Protein AF-A0A0B1TES9-F1 (afdb_monomer_lite)

Secondary structure (DSSP, 8-state):
------------------------TTHHHHHHHHHHHHHTTS-TTS---HHHHHHHHHHHHHHHHHHHHHHHHHHHHHHHHHHHHHHHHHHHHTS-HHHHT-HHHHHHHHHHHHTSHHHHHHHHHHHHT-

Sequence (130 aa):
MSVDCDETPITRSRTYSSDSPISTSSESASVTQRITQSLAHVNDDDVVHGQDARELRDATVQAISDVWSDSRSTATSLIRQVNQNGVARDKVEELPGDQKESFDAVVAHLRRFFEGPQQRYMARQALSTS

Radius of gyration: 28.94 Å; chains: 1; bounding box: 82×57×67 Å

Organism: Oesophagostomum dentatum (NCBI:txid61180)

Foldseek 3Di:
DDDDDPDDDPPDDDDPPPPDDPPPPPPVCVLVVLLCVLCVPPDPPDDDDPVSVVSSVVSNVVSVVVVVVVVVVVVVVVVVVVVLVVVLVVQLVPDDPVQNVDPVSSVVSSCCVCVPPVVVVVVVVVVVVD

pLDDT: mean 76.82, std 17.09, range [37.78, 95.88]

Structure (mmCIF, N/CA/C/O backbone):
data_AF-A0A0B1TES9-F1
#
_entry.id   AF-A0A0B1TES9-F1
#
loop_
_atom_site.group_PDB
_atom_site.id
_atom_site.type_symbol
_atom_site.label_atom_id
_atom_site.label_alt_id
_atom_site.label_comp_id
_atom_site.label_asym_id
_atom_site.label_entity_id
_atom_site.label_seq_id
_atom_site.pdbx_PDB_ins_code
_atom_site.Cartn_x
_atom_site.Cartn_y
_atom_site.Cartn_z
_atom_site.occupancy
_atom_site.B_iso_or_equiv
_atom_site.auth_seq_id
_atom_site.auth_comp_id
_atom_site.auth_asym_id
_atom_site.auth_atom_id
_atom_site.pdbx_PDB_model_num
ATOM 1 N N . MET A 1 1 ? 58.670 -39.830 -9.565 1.00 37.78 1 MET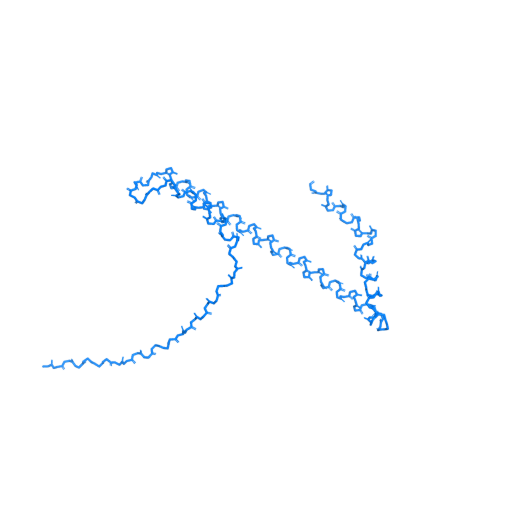 A N 1
ATOM 2 C CA . MET A 1 1 ? 58.274 -38.948 -8.449 1.00 37.78 1 MET A CA 1
ATOM 3 C C . MET A 1 1 ? 56.770 -38.800 -8.544 1.00 37.78 1 MET A C 1
ATOM 5 O O . MET A 1 1 ? 56.295 -38.019 -9.355 1.00 37.78 1 MET A O 1
ATOM 9 N N . SER A 1 2 ? 56.051 -39.675 -7.844 1.00 39.22 2 SER A N 1
ATOM 10 C CA . SER A 1 2 ? 54.589 -39.674 -7.790 1.00 39.22 2 SER A CA 1
ATOM 11 C C . SER A 1 2 ? 54.163 -38.616 -6.786 1.00 39.22 2 SER A C 1
ATOM 13 O O . SER A 1 2 ? 54.626 -38.643 -5.648 1.00 39.22 2 SER A O 1
ATOM 15 N N . VAL A 1 3 ? 53.350 -37.662 -7.224 1.00 49.69 3 VAL A N 1
ATOM 16 C CA . VAL A 1 3 ? 52.654 -36.747 -6.324 1.00 49.69 3 VAL A CA 1
ATOM 17 C C . VAL A 1 3 ? 51.273 -37.337 -6.077 1.00 49.69 3 VAL A C 1
ATOM 19 O O . VAL A 1 3 ? 50.464 -37.461 -6.992 1.00 49.69 3 VAL A O 1
ATOM 22 N N . ASP A 1 4 ? 51.092 -37.805 -4.849 1.00 39.06 4 ASP A N 1
ATOM 23 C CA . ASP A 1 4 ? 49.845 -38.303 -4.284 1.00 39.06 4 ASP A CA 1
ATOM 24 C C . ASP A 1 4 ? 48.804 -37.172 -4.301 1.00 39.06 4 ASP A C 1
ATOM 26 O O . ASP A 1 4 ? 49.001 -36.127 -3.678 1.00 39.06 4 ASP A O 1
ATOM 30 N N . CYS A 1 5 ? 47.713 -37.360 -5.045 1.00 45.03 5 CYS A N 1
ATOM 31 C CA . CYS A 1 5 ? 46.521 -36.528 -4.929 1.00 45.03 5 CYS A CA 1
ATOM 32 C C . CYS A 1 5 ? 45.628 -37.144 -3.849 1.00 45.03 5 CYS A C 1
ATOM 34 O O . CYS A 1 5 ? 44.822 -38.026 -4.139 1.00 45.03 5 CYS A O 1
ATOM 36 N N . ASP A 1 6 ? 45.789 -36.688 -2.609 1.00 40.69 6 ASP A N 1
ATOM 37 C CA . ASP A 1 6 ? 44.879 -37.006 -1.507 1.00 40.69 6 ASP A CA 1
ATOM 38 C C . ASP A 1 6 ? 43.586 -36.184 -1.691 1.00 40.69 6 ASP A C 1
ATOM 40 O O . ASP A 1 6 ? 43.488 -35.015 -1.312 1.00 40.69 6 ASP A O 1
ATOM 44 N N . GLU A 1 7 ? 42.606 -36.765 -2.388 1.00 45.38 7 GLU A N 1
ATOM 45 C CA . GLU A 1 7 ? 41.253 -36.222 -2.509 1.00 45.38 7 GLU A CA 1
ATOM 46 C C . GLU A 1 7 ? 40.449 -36.649 -1.275 1.00 45.38 7 GLU A C 1
ATOM 48 O O . GLU A 1 7 ? 39.921 -37.759 -1.196 1.00 45.38 7 GLU A O 1
ATOM 53 N N . THR A 1 8 ? 40.358 -35.770 -0.278 1.00 54.25 8 THR A N 1
ATOM 54 C CA . THR A 1 8 ? 39.416 -35.974 0.829 1.00 54.25 8 THR A CA 1
ATOM 55 C C . THR A 1 8 ? 37.991 -35.665 0.349 1.00 54.25 8 THR A C 1
ATOM 57 O O . THR A 1 8 ? 37.745 -34.587 -0.204 1.00 54.25 8 THR A O 1
ATOM 60 N N . PRO A 1 9 ? 37.008 -36.563 0.549 1.00 56.62 9 PRO A N 1
ATOM 61 C CA . PRO A 1 9 ? 35.636 -36.296 0.143 1.00 56.62 9 PRO A CA 1
ATOM 62 C C . PRO A 1 9 ? 35.015 -35.243 1.068 1.00 56.62 9 PRO A C 1
ATOM 64 O O . PRO A 1 9 ? 34.755 -35.485 2.249 1.00 56.62 9 PRO A O 1
ATOM 67 N N . ILE A 1 10 ? 34.747 -34.056 0.523 1.00 46.19 10 ILE A N 1
ATOM 68 C CA . ILE A 1 10 ? 33.988 -33.010 1.211 1.00 46.19 10 ILE A CA 1
ATOM 69 C C . ILE A 1 10 ? 32.532 -33.479 1.335 1.00 46.19 10 ILE A C 1
ATOM 71 O O . ILE A 1 10 ? 31.743 -33.396 0.392 1.00 46.19 10 ILE A O 1
ATOM 75 N N . THR A 1 11 ? 32.151 -33.933 2.528 1.00 47.94 11 THR A N 1
ATOM 76 C CA . THR A 1 11 ? 30.748 -34.129 2.913 1.00 47.94 11 THR A CA 1
ATOM 77 C C . THR A 1 11 ? 30.066 -32.763 2.993 1.00 47.94 11 THR A C 1
ATOM 79 O O . THR A 1 11 ? 30.106 -32.086 4.019 1.00 47.94 11 THR A O 1
ATOM 82 N N . ARG A 1 12 ? 29.443 -32.322 1.897 1.00 46.84 12 ARG A N 1
ATOM 83 C CA . ARG A 1 12 ? 28.536 -31.169 1.902 1.00 46.84 12 ARG A CA 1
ATOM 84 C C . ARG A 1 12 ? 27.117 -31.653 2.168 1.00 46.84 12 ARG A C 1
ATOM 86 O O . ARG A 1 12 ? 26.463 -32.215 1.293 1.00 46.84 12 ARG A O 1
ATOM 93 N N . SER A 1 13 ? 26.658 -31.436 3.397 1.00 51.56 13 SER A N 1
ATOM 94 C CA . SER A 1 13 ? 25.279 -31.661 3.820 1.00 51.56 13 SER A CA 1
ATOM 95 C C . SER A 1 13 ? 24.301 -31.002 2.846 1.00 51.56 13 SER A C 1
ATOM 97 O O . SER A 1 13 ? 24.322 -29.790 2.640 1.00 51.56 13 SER A O 1
ATOM 99 N N . ARG A 1 14 ? 23.436 -31.820 2.245 1.00 48.38 14 ARG A N 1
ATOM 100 C CA . ARG A 1 14 ? 22.290 -31.385 1.443 1.00 48.38 14 ARG A CA 1
ATOM 101 C C . ARG A 1 14 ? 21.271 -30.752 2.394 1.00 48.38 14 ARG A C 1
ATOM 103 O O . ARG A 1 14 ? 20.563 -31.470 3.094 1.00 48.38 14 ARG A O 1
ATOM 110 N N . THR A 1 15 ? 21.177 -29.428 2.438 1.00 45.12 15 THR A N 1
ATOM 111 C CA . THR A 1 15 ? 19.996 -28.773 3.014 1.00 45.12 15 THR A CA 1
ATOM 112 C C . THR A 1 15 ? 18.899 -28.799 1.959 1.00 45.12 15 THR A C 1
ATOM 114 O O . THR A 1 15 ? 18.953 -28.069 0.972 1.00 45.12 15 THR A O 1
ATOM 117 N N . TYR A 1 16 ? 17.925 -29.690 2.137 1.00 45.75 16 TYR A N 1
ATOM 118 C CA . TYR A 1 16 ? 16.666 -29.646 1.402 1.00 45.75 16 TYR A CA 1
ATOM 119 C C . TYR A 1 16 ? 15.879 -28.440 1.936 1.00 45.75 16 TYR A C 1
ATOM 121 O O . TYR A 1 16 ? 15.205 -28.542 2.959 1.00 45.75 16 TYR A O 1
ATOM 129 N N . SER A 1 17 ? 16.055 -27.274 1.306 1.00 38.78 17 SER A N 1
ATOM 130 C CA . SER A 1 17 ? 15.206 -26.105 1.553 1.00 38.78 17 SER A CA 1
ATOM 131 C C . SER A 1 17 ? 13.877 -26.362 0.854 1.00 38.78 17 SER A C 1
ATOM 133 O O . SER A 1 17 ? 13.756 -26.181 -0.357 1.00 38.78 17 SER A O 1
ATOM 135 N N . SER A 1 18 ? 12.895 -26.864 1.601 1.00 47.53 18 SER A N 1
ATOM 136 C CA . SER A 1 18 ? 11.495 -26.763 1.195 1.00 47.53 18 SER A CA 1
ATOM 137 C C . SER A 1 18 ? 11.061 -25.311 1.372 1.00 47.53 18 SER A C 1
ATOM 139 O O . SER A 1 18 ? 10.454 -24.968 2.383 1.00 47.53 18 SER A O 1
ATOM 141 N N . ASP A 1 19 ? 11.368 -24.459 0.398 1.00 40.84 19 ASP A N 1
ATOM 142 C CA . ASP A 1 19 ? 10.666 -23.188 0.257 1.00 40.84 19 ASP A CA 1
ATOM 143 C C . ASP A 1 19 ? 9.329 -23.469 -0.426 1.00 40.84 19 ASP A C 1
ATOM 145 O O . ASP A 1 19 ? 9.206 -23.533 -1.649 1.00 40.84 19 ASP A O 1
ATOM 149 N N . SER A 1 20 ? 8.310 -23.706 0.397 1.00 45.28 20 SER A N 1
ATOM 150 C CA . SER A 1 20 ? 6.924 -23.626 -0.047 1.00 45.28 20 SER A CA 1
ATOM 151 C C . SER A 1 20 ? 6.659 -22.188 -0.500 1.00 45.28 20 SER A C 1
ATOM 153 O O . SER A 1 20 ? 6.847 -21.272 0.305 1.00 45.28 20 SER A O 1
ATOM 155 N N . PRO A 1 21 ? 6.197 -21.942 -1.738 1.00 50.00 21 PRO A N 1
ATOM 156 C CA . PRO A 1 21 ? 5.832 -20.597 -2.138 1.00 50.00 21 PRO A CA 1
ATOM 157 C C . PRO A 1 21 ? 4.601 -20.172 -1.336 1.00 50.00 21 PRO A C 1
ATOM 159 O O . PRO A 1 21 ? 3.497 -20.692 -1.517 1.00 50.00 21 PRO A O 1
ATOM 162 N N . ILE A 1 22 ? 4.794 -19.207 -0.436 1.00 47.22 22 ILE A N 1
ATOM 163 C CA . ILE A 1 22 ? 3.710 -18.347 0.028 1.00 47.22 22 ILE A CA 1
ATOM 164 C C . ILE A 1 22 ? 3.026 -17.805 -1.233 1.00 47.22 22 ILE A C 1
ATOM 166 O O . ILE A 1 22 ? 3.656 -17.184 -2.087 1.00 47.22 22 ILE A O 1
ATOM 170 N N . SER A 1 23 ? 1.739 -18.114 -1.386 1.00 47.75 23 SER A N 1
ATOM 171 C CA . SER A 1 23 ? 0.907 -17.607 -2.476 1.00 47.75 23 SER A CA 1
ATOM 172 C C . SER A 1 23 ? 0.635 -16.118 -2.258 1.00 47.75 23 SER A C 1
ATOM 174 O O . SER A 1 23 ? -0.436 -15.728 -1.812 1.00 47.75 23 SER A O 1
ATOM 176 N N . THR A 1 24 ? 1.616 -15.281 -2.579 1.00 46.41 24 THR A N 1
ATOM 177 C CA . THR A 1 24 ? 1.441 -13.857 -2.900 1.00 46.41 24 THR A CA 1
ATOM 178 C C . THR A 1 24 ? 1.401 -13.714 -4.422 1.00 46.41 24 THR A C 1
ATOM 180 O O . THR A 1 24 ? 2.180 -12.987 -5.024 1.00 46.41 24 THR A O 1
ATOM 183 N N . SER A 1 25 ? 0.552 -14.491 -5.093 1.00 50.62 25 SER A N 1
ATOM 184 C CA . SER A 1 25 ? 0.577 -14.657 -6.553 1.00 50.62 25 SER A CA 1
ATOM 185 C C . SER A 1 25 ? -0.185 -13.577 -7.334 1.00 50.62 25 SER A C 1
ATOM 187 O O . SER A 1 25 ? -0.240 -13.660 -8.557 1.00 50.62 25 SER A O 1
ATOM 189 N N . SER A 1 26 ? -0.744 -12.554 -6.671 1.00 52.31 26 SER A N 1
ATOM 190 C CA . SER A 1 26 ? -1.591 -11.551 -7.341 1.00 52.31 26 SER A CA 1
ATOM 191 C C . SER A 1 26 ? -1.051 -10.114 -7.342 1.00 52.31 26 SER A C 1
ATOM 193 O O . SER A 1 26 ? -1.371 -9.379 -8.270 1.00 52.31 26 SER A O 1
ATOM 195 N N . GLU A 1 27 ? -0.237 -9.696 -6.363 1.00 53.91 27 GLU A N 1
ATOM 196 C CA . GLU A 1 27 ? 0.278 -8.309 -6.290 1.00 53.91 27 GLU A CA 1
ATOM 197 C C . GLU A 1 27 ? 1.627 -8.137 -6.991 1.00 53.91 27 GLU A C 1
ATOM 199 O O . GLU A 1 27 ? 1.837 -7.175 -7.721 1.00 53.91 27 GLU A O 1
ATOM 204 N N . SER A 1 28 ? 2.535 -9.108 -6.864 1.00 52.47 28 SER A N 1
ATOM 205 C CA . SER A 1 28 ? 3.824 -9.073 -7.568 1.00 52.47 28 SER A CA 1
ATOM 206 C C . SER A 1 28 ? 3.642 -9.098 -9.087 1.00 52.47 28 SER A C 1
ATOM 208 O O . SER A 1 28 ? 4.442 -8.515 -9.813 1.00 52.47 28 SER A O 1
ATOM 210 N N . ALA A 1 29 ? 2.561 -9.737 -9.550 1.00 62.59 29 ALA A N 1
ATOM 211 C CA . ALA A 1 29 ? 2.235 -9.869 -10.960 1.00 62.59 29 ALA A CA 1
ATOM 212 C C . ALA A 1 29 ? 1.956 -8.514 -11.625 1.00 62.59 29 ALA A C 1
ATOM 214 O O . ALA A 1 29 ? 2.435 -8.304 -12.734 1.00 62.59 29 ALA A O 1
ATOM 215 N N . SER A 1 30 ? 1.254 -7.581 -10.962 1.00 70.38 30 SER A N 1
ATOM 216 C CA . SER A 1 30 ? 0.935 -6.260 -11.538 1.00 70.38 30 SER A CA 1
ATOM 217 C C . SER A 1 30 ? 2.177 -5.367 -11.651 1.00 70.38 30 SER A C 1
ATOM 219 O O . SER A 1 30 ? 2.366 -4.664 -12.646 1.00 70.38 30 SER A O 1
ATOM 221 N N . VAL A 1 31 ? 3.065 -5.450 -10.659 1.00 79.94 31 VAL A N 1
ATOM 222 C CA . VAL A 1 31 ? 4.330 -4.708 -10.610 1.00 79.94 31 VAL A CA 1
ATOM 223 C C . VAL A 1 31 ? 5.271 -5.189 -11.710 1.00 79.94 31 VAL A C 1
ATOM 225 O O . VAL A 1 31 ? 5.794 -4.381 -12.481 1.00 79.94 31 VAL A O 1
ATOM 228 N N . THR A 1 32 ? 5.458 -6.507 -11.830 1.00 84.56 32 THR A N 1
ATOM 229 C CA . THR A 1 32 ? 6.287 -7.077 -12.898 1.00 84.56 32 THR A CA 1
ATOM 230 C C . THR A 1 32 ? 5.646 -6.886 -14.263 1.00 84.56 32 THR A C 1
ATOM 232 O O . THR A 1 32 ? 6.361 -6.636 -15.225 1.00 84.56 32 THR A O 1
ATOM 235 N N . GLN A 1 33 ? 4.312 -6.909 -14.353 1.00 88.38 33 GLN A N 1
ATOM 236 C CA . GLN A 1 33 ? 3.575 -6.711 -15.601 1.00 88.38 33 GLN A CA 1
ATOM 237 C C . GLN A 1 33 ? 3.920 -5.382 -16.267 1.00 88.38 33 GLN A C 1
ATOM 239 O O . GLN A 1 33 ? 4.043 -5.355 -17.486 1.00 88.38 33 GLN A O 1
ATOM 244 N N . ARG A 1 34 ? 4.125 -4.296 -15.514 1.00 87.06 34 ARG A N 1
ATOM 245 C CA . ARG A 1 34 ? 4.525 -3.010 -16.107 1.00 87.06 34 ARG A CA 1
ATOM 246 C C . ARG A 1 34 ? 5.882 -3.099 -16.801 1.00 87.06 34 ARG A C 1
ATOM 248 O O . ARG A 1 34 ? 6.036 -2.630 -17.925 1.00 87.06 34 ARG A O 1
ATOM 255 N N . ILE A 1 35 ? 6.851 -3.719 -16.136 1.00 90.75 35 ILE A N 1
ATOM 256 C CA . ILE A 1 35 ? 8.197 -3.912 -16.684 1.00 90.75 35 ILE A CA 1
ATOM 257 C C . ILE A 1 35 ? 8.125 -4.860 -17.888 1.00 90.75 35 ILE A C 1
ATOM 259 O O . ILE A 1 35 ? 8.679 -4.558 -18.938 1.00 90.75 35 ILE A O 1
ATOM 263 N N . THR A 1 36 ? 7.369 -5.954 -17.786 1.00 89.81 36 THR A N 1
ATOM 264 C CA . THR A 1 36 ? 7.150 -6.902 -18.887 1.00 89.81 36 THR A CA 1
ATOM 265 C C . THR A 1 36 ? 6.455 -6.251 -20.082 1.00 89.81 36 THR A C 1
ATOM 267 O O . THR A 1 36 ? 6.848 -6.503 -21.210 1.00 89.81 36 THR A O 1
ATOM 270 N N . GLN A 1 37 ? 5.470 -5.375 -19.872 1.00 87.25 37 GLN A N 1
ATOM 271 C CA . GLN A 1 37 ? 4.831 -4.603 -20.946 1.00 87.25 37 GLN A CA 1
ATOM 272 C C . GLN A 1 37 ? 5.811 -3.628 -21.603 1.00 87.25 37 GLN A C 1
ATOM 274 O O . GLN A 1 37 ? 5.821 -3.503 -22.826 1.00 87.25 37 GLN A O 1
ATOM 279 N N . SER A 1 38 ? 6.669 -2.984 -20.808 1.00 88.38 38 SER A N 1
ATOM 280 C CA . SER A 1 38 ? 7.744 -2.134 -21.324 1.00 88.38 38 SER A CA 1
ATOM 281 C C . SER A 1 38 ? 8.829 -2.920 -22.063 1.00 88.38 38 SER A C 1
ATOM 283 O O . SER A 1 38 ? 9.595 -2.315 -22.792 1.00 88.38 38 SER A O 1
ATOM 285 N N . LEU A 1 39 ? 8.923 -4.236 -21.883 1.00 86.50 39 LEU A N 1
ATOM 286 C CA . LEU A 1 39 ? 9.838 -5.100 -22.633 1.00 86.50 39 LEU A CA 1
ATOM 287 C C . LEU A 1 39 ? 9.142 -5.828 -23.789 1.00 86.50 39 LEU A C 1
ATOM 289 O O . LEU A 1 39 ? 9.810 -6.309 -24.689 1.00 86.50 39 LEU A O 1
ATOM 293 N N . ALA A 1 40 ? 7.808 -5.881 -23.811 1.00 87.38 40 ALA A N 1
ATOM 294 C CA . ALA A 1 40 ? 7.035 -6.647 -24.791 1.00 87.38 40 ALA A CA 1
ATOM 295 C C . ALA A 1 40 ? 7.179 -6.147 -26.239 1.00 87.38 40 ALA A C 1
ATOM 297 O O . ALA A 1 40 ? 6.783 -6.848 -27.167 1.00 87.38 40 ALA A O 1
ATOM 298 N N . HIS A 1 41 ? 7.697 -4.933 -26.427 1.00 78.38 41 HIS A N 1
ATOM 299 C CA . HIS A 1 41 ? 7.935 -4.336 -27.738 1.00 78.38 41 HIS A CA 1
ATOM 300 C C . HIS A 1 41 ? 9.394 -4.453 -28.206 1.00 78.38 41 HIS A C 1
ATOM 302 O O . HIS A 1 41 ? 9.676 -4.069 -29.336 1.00 78.38 41 HIS A O 1
ATOM 308 N N . VAL A 1 42 ? 10.295 -4.971 -27.362 1.00 84.75 42 VAL A N 1
ATOM 309 C CA . VAL A 1 42 ? 11.712 -5.177 -27.683 1.00 84.75 42 VAL A CA 1
ATOM 310 C C . VAL A 1 42 ? 11.925 -6.668 -27.914 1.00 84.75 42 VAL A C 1
ATOM 312 O O . VAL A 1 42 ? 11.716 -7.467 -27.001 1.00 84.75 42 VAL A O 1
ATOM 315 N N . ASN A 1 43 ? 12.299 -7.056 -29.132 1.00 84.56 43 ASN A N 1
ATOM 316 C CA . ASN A 1 43 ? 12.637 -8.444 -29.428 1.00 84.56 43 ASN A CA 1
ATOM 317 C C . ASN A 1 43 ? 14.086 -8.748 -29.009 1.00 84.56 43 ASN A C 1
ATOM 319 O O . ASN A 1 43 ? 14.931 -7.855 -28.995 1.00 84.56 43 ASN A O 1
ATOM 323 N N . ASP A 1 44 ? 14.398 -10.012 -28.715 1.00 85.50 44 ASP A N 1
ATOM 324 C CA . ASP A 1 44 ? 15.719 -10.403 -28.191 1.00 85.50 44 ASP A CA 1
ATOM 325 C C . ASP A 1 44 ? 16.874 -10.140 -29.183 1.00 85.50 44 ASP A C 1
ATOM 327 O O . ASP A 1 44 ? 18.016 -9.941 -28.768 1.00 85.50 44 ASP A O 1
ATOM 331 N N . ASP A 1 45 ? 16.579 -10.118 -30.488 1.00 85.00 45 ASP A N 1
ATOM 332 C CA . ASP A 1 45 ? 17.547 -9.855 -31.563 1.00 85.00 45 ASP A CA 1
ATOM 333 C C . ASP A 1 45 ? 17.700 -8.358 -31.906 1.00 85.00 45 ASP A C 1
ATOM 335 O O . ASP A 1 45 ? 18.556 -7.992 -32.721 1.00 85.00 45 ASP A O 1
ATOM 339 N N . ASP A 1 46 ? 16.880 -7.482 -31.315 1.00 82.56 46 ASP A N 1
ATOM 340 C CA . ASP A 1 46 ? 16.891 -6.055 -31.630 1.00 82.56 46 ASP A CA 1
ATOM 341 C C . ASP A 1 46 ? 18.050 -5.329 -30.930 1.00 82.56 46 ASP A C 1
ATOM 343 O O . ASP A 1 46 ? 18.386 -5.555 -29.764 1.00 82.56 46 ASP A O 1
ATOM 347 N N . VAL A 1 47 ? 18.667 -4.383 -31.643 1.00 84.62 47 VAL A N 1
ATOM 348 C CA . VAL A 1 47 ? 19.666 -3.489 -31.049 1.00 84.62 47 VAL A CA 1
ATOM 349 C C . VAL A 1 47 ? 18.942 -2.478 -30.165 1.00 84.62 47 VAL A C 1
ATOM 351 O O . VAL A 1 47 ? 18.291 -1.571 -30.673 1.00 84.62 47 VAL A O 1
ATOM 354 N N . VAL A 1 48 ? 19.099 -2.608 -28.847 1.00 84.44 48 VAL A N 1
ATOM 355 C CA . VAL A 1 48 ? 18.455 -1.731 -27.856 1.00 84.44 48 VAL A CA 1
ATOM 356 C C . VAL A 1 48 ? 18.794 -0.265 -28.118 1.00 84.44 48 VAL A C 1
ATOM 358 O O . VAL A 1 48 ? 19.954 0.157 -28.016 1.00 84.44 48 VAL A O 1
ATOM 361 N N . HIS A 1 49 ? 17.777 0.541 -28.413 1.00 88.44 49 HIS A N 1
ATOM 362 C CA . HIS A 1 49 ? 17.951 1.973 -28.572 1.00 88.44 49 HIS A CA 1
ATOM 363 C C . HIS A 1 49 ? 17.920 2.676 -27.212 1.00 88.44 49 HIS A C 1
ATOM 365 O O . HIS A 1 49 ? 17.345 2.210 -26.228 1.00 88.44 49 HIS A O 1
ATOM 371 N N . GLY A 1 50 ? 18.528 3.865 -27.145 1.00 89.56 50 GLY A N 1
ATOM 372 C CA . GLY A 1 50 ? 18.517 4.672 -25.919 1.00 89.56 50 GLY A CA 1
ATOM 373 C C . GLY A 1 50 ? 17.104 5.043 -25.447 1.00 89.56 50 GLY A C 1
ATOM 374 O O . GLY A 1 50 ? 16.913 5.323 -24.265 1.00 89.56 50 GLY A O 1
ATOM 375 N N . GLN A 1 51 ? 16.128 5.025 -26.360 1.00 88.44 51 GLN A N 1
ATOM 376 C CA . GLN A 1 51 ? 14.719 5.242 -26.054 1.00 88.44 51 GLN A CA 1
ATOM 377 C C . GLN A 1 51 ? 14.116 4.054 -25.289 1.00 88.44 51 GLN A C 1
ATOM 379 O O . GLN A 1 51 ? 13.570 4.266 -24.210 1.00 88.44 51 GLN A O 1
ATOM 384 N N . ASP A 1 52 ? 14.312 2.821 -25.756 1.00 89.25 52 ASP A N 1
ATOM 385 C CA . ASP A 1 52 ? 13.784 1.611 -25.102 1.00 89.25 52 ASP A CA 1
ATOM 386 C C . ASP A 1 52 ? 14.377 1.449 -23.693 1.00 89.25 52 ASP A C 1
ATOM 388 O O . ASP A 1 52 ? 13.677 1.204 -22.709 1.00 89.25 52 ASP A O 1
ATOM 392 N N . ALA A 1 53 ? 15.684 1.706 -23.559 1.00 90.44 53 ALA A N 1
ATOM 393 C CA . ALA A 1 53 ? 16.365 1.694 -22.265 1.00 90.44 53 ALA A CA 1
ATOM 394 C C . ALA A 1 53 ? 15.828 2.771 -21.301 1.00 90.44 53 ALA A C 1
ATOM 396 O O . ALA A 1 53 ? 15.785 2.569 -20.083 1.00 90.44 53 ALA A O 1
ATOM 397 N N . ARG A 1 54 ? 15.420 3.932 -21.829 1.00 93.44 54 ARG A N 1
ATOM 398 C CA . ARG A 1 54 ? 14.806 5.007 -21.044 1.00 93.44 54 ARG A CA 1
ATOM 399 C C . ARG A 1 54 ? 13.414 4.611 -20.563 1.00 93.44 54 ARG A C 1
ATOM 401 O O . ARG A 1 54 ? 13.121 4.819 -19.388 1.00 93.44 54 ARG A O 1
ATOM 408 N N . GLU A 1 55 ? 12.598 4.033 -21.433 1.00 90.94 55 GLU A N 1
ATOM 409 C CA . GLU A 1 55 ? 11.246 3.583 -21.094 1.00 90.94 55 GLU A CA 1
ATOM 410 C C . GLU A 1 55 ? 11.276 2.474 -20.042 1.00 90.94 55 GLU A C 1
ATOM 412 O O . GLU A 1 55 ? 10.586 2.578 -19.026 1.00 90.94 55 GLU A O 1
ATOM 417 N N . LEU A 1 56 ? 12.179 1.500 -20.191 1.00 92.50 56 LEU A N 1
ATOM 418 C CA . LEU A 1 56 ? 12.390 0.453 -19.192 1.00 92.50 56 LEU A CA 1
ATOM 419 C C . LEU A 1 56 ? 12.774 1.026 -17.823 1.00 92.50 56 LEU A C 1
ATOM 421 O O . LEU A 1 56 ? 12.258 0.592 -16.787 1.00 92.50 56 LEU A O 1
ATOM 425 N N . ARG A 1 57 ? 13.688 2.002 -17.798 1.00 94.56 57 ARG A N 1
ATOM 426 C CA . ARG A 1 57 ? 14.106 2.660 -16.556 1.00 94.56 57 ARG A CA 1
ATOM 427 C C . ARG A 1 57 ? 12.927 3.363 -15.897 1.00 94.56 57 ARG A C 1
ATOM 429 O O . ARG A 1 57 ? 12.719 3.191 -14.699 1.00 94.56 57 ARG A O 1
ATOM 436 N N . ASP A 1 58 ? 12.167 4.136 -16.659 1.00 94.81 58 ASP A N 1
ATOM 437 C CA . ASP A 1 58 ? 11.056 4.918 -16.124 1.00 94.81 58 ASP A CA 1
ATOM 438 C C . ASP A 1 58 ? 9.931 3.978 -15.620 1.00 94.81 58 ASP A C 1
ATOM 440 O O . ASP A 1 58 ? 9.419 4.169 -14.513 1.00 94.81 58 ASP A O 1
ATOM 444 N N . ALA A 1 59 ? 9.643 2.886 -16.340 1.00 93.38 59 ALA A N 1
ATOM 445 C CA . ALA A 1 59 ? 8.728 1.823 -15.909 1.00 93.38 59 ALA A CA 1
ATOM 446 C C . ALA A 1 59 ? 9.196 1.119 -14.621 1.00 93.38 59 ALA A C 1
ATOM 448 O O . ALA A 1 59 ? 8.391 0.858 -13.723 1.00 93.38 59 ALA A O 1
ATOM 449 N N . THR A 1 60 ? 10.499 0.854 -14.496 1.00 93.81 60 THR A N 1
ATOM 450 C CA . THR A 1 60 ? 11.100 0.239 -13.300 1.00 93.81 60 THR A CA 1
ATOM 451 C C . THR A 1 60 ? 11.029 1.171 -12.092 1.00 93.81 60 THR A C 1
ATOM 453 O O . THR A 1 60 ? 10.653 0.740 -11.002 1.00 93.81 60 THR A O 1
ATOM 456 N N . VAL A 1 61 ? 11.338 2.460 -12.270 1.00 95.88 61 VAL A N 1
ATOM 457 C CA . VAL A 1 61 ? 11.235 3.468 -11.201 1.00 95.88 61 VAL A CA 1
ATOM 458 C C . VAL A 1 61 ? 9.802 3.549 -10.673 1.00 95.88 61 VAL A C 1
ATOM 460 O O . VAL A 1 61 ? 9.595 3.593 -9.458 1.00 95.88 61 VAL A O 1
ATOM 463 N N . GLN A 1 62 ? 8.809 3.512 -11.566 1.00 91.94 62 GLN A N 1
ATOM 464 C CA . GLN A 1 62 ? 7.398 3.486 -11.175 1.00 91.94 62 GLN A CA 1
ATOM 465 C C . GLN A 1 62 ? 7.032 2.194 -10.438 1.00 91.94 62 GLN A C 1
ATOM 467 O O . GLN A 1 62 ? 6.422 2.252 -9.378 1.00 91.94 62 GLN A O 1
ATOM 472 N N . ALA A 1 63 ? 7.447 1.031 -10.947 1.00 92.88 63 ALA A N 1
ATOM 473 C CA . ALA A 1 63 ? 7.195 -0.263 -10.308 1.00 92.88 63 ALA A CA 1
ATOM 474 C C . ALA A 1 63 ? 7.733 -0.325 -8.868 1.00 92.88 63 ALA A C 1
ATOM 476 O O . ALA A 1 63 ? 7.022 -0.747 -7.959 1.00 92.88 63 ALA A O 1
ATOM 477 N N . ILE A 1 64 ? 8.956 0.157 -8.638 1.00 93.75 64 ILE A N 1
ATOM 478 C CA . ILE A 1 64 ? 9.552 0.200 -7.295 1.00 93.75 64 ILE A CA 1
ATOM 479 C C . ILE A 1 64 ? 8.804 1.179 -6.384 1.00 93.75 64 ILE A C 1
ATOM 481 O O . ILE A 1 64 ? 8.568 0.876 -5.212 1.00 93.75 64 ILE A O 1
ATOM 485 N N . SER A 1 65 ? 8.436 2.350 -6.909 1.00 94.31 65 SER A N 1
ATOM 486 C CA . SER A 1 65 ? 7.708 3.363 -6.138 1.00 94.31 65 SER A CA 1
ATOM 487 C C . SER A 1 65 ? 6.349 2.841 -5.670 1.00 94.31 65 SER A C 1
ATOM 489 O O . SER A 1 65 ? 5.988 3.033 -4.507 1.00 94.31 65 SER A O 1
ATOM 491 N N . ASP A 1 66 ? 5.640 2.124 -6.540 1.00 91.00 66 ASP A N 1
ATOM 492 C CA . ASP A 1 66 ? 4.348 1.520 -6.219 1.00 91.00 66 ASP A CA 1
ATOM 493 C C . ASP A 1 66 ? 4.493 0.441 -5.146 1.00 91.00 66 ASP A C 1
ATOM 495 O O . ASP A 1 66 ? 3.814 0.513 -4.126 1.00 91.00 66 ASP A O 1
ATOM 499 N N . VAL A 1 67 ? 5.460 -0.478 -5.283 1.00 92.88 67 VAL A N 1
ATOM 500 C CA . VAL A 1 67 ? 5.736 -1.503 -4.255 1.00 92.88 67 VAL A CA 1
ATOM 501 C C . VAL A 1 67 ? 5.996 -0.873 -2.894 1.00 92.88 67 VAL A C 1
ATOM 503 O O . VAL A 1 67 ? 5.527 -1.378 -1.870 1.00 92.88 67 VAL A O 1
ATOM 506 N N . TRP A 1 68 ? 6.749 0.227 -2.853 1.00 93.25 68 TRP A N 1
ATOM 507 C CA . TRP A 1 68 ? 7.020 0.918 -1.599 1.00 93.25 68 TRP A CA 1
ATOM 508 C C . TRP A 1 68 ? 5.752 1.538 -1.007 1.00 93.25 68 TRP A C 1
ATOM 510 O O . TRP A 1 68 ? 5.513 1.412 0.197 1.00 93.25 68 TRP A O 1
ATOM 520 N N . SER A 1 69 ? 4.927 2.171 -1.840 1.00 91.88 69 SER A N 1
ATOM 521 C CA . SER A 1 69 ? 3.642 2.739 -1.426 1.00 91.88 69 SER A CA 1
ATOM 522 C C . SER A 1 69 ? 2.686 1.662 -0.903 1.00 91.88 69 SER A C 1
ATOM 524 O O . SER A 1 69 ? 2.084 1.833 0.162 1.00 91.88 69 SER A O 1
ATOM 526 N N . ASP A 1 70 ? 2.600 0.526 -1.588 1.00 90.62 70 ASP A N 1
ATOM 527 C CA . ASP A 1 70 ? 1.732 -0.600 -1.234 1.00 90.62 70 ASP A CA 1
ATOM 528 C C . ASP A 1 70 ? 2.195 -1.269 0.059 1.00 90.62 70 ASP A C 1
ATOM 530 O O . ASP A 1 70 ? 1.407 -1.484 0.986 1.00 90.62 70 ASP A O 1
ATOM 534 N N . SER A 1 71 ? 3.505 -1.500 0.182 1.00 90.69 71 SER A N 1
ATOM 535 C CA . SER A 1 71 ? 4.118 -2.030 1.404 1.00 90.69 71 SER A CA 1
ATOM 536 C C . SER A 1 71 ? 3.855 -1.104 2.589 1.00 90.69 71 SER A C 1
ATOM 538 O O . SER A 1 71 ? 3.481 -1.549 3.677 1.00 90.69 71 SER A O 1
ATOM 540 N N . ARG A 1 72 ? 3.998 0.209 2.381 1.00 93.44 72 ARG A N 1
ATOM 541 C CA . ARG A 1 72 ? 3.736 1.221 3.407 1.00 93.44 72 ARG A CA 1
ATOM 542 C C . ARG A 1 72 ? 2.258 1.259 3.791 1.00 93.44 72 ARG A C 1
ATOM 544 O O . ARG A 1 72 ? 1.958 1.346 4.979 1.00 93.44 72 ARG A O 1
ATOM 551 N N . SER A 1 73 ? 1.351 1.174 2.825 1.00 89.69 73 SER A N 1
ATOM 552 C CA . SER A 1 73 ? -0.101 1.164 3.054 1.00 89.69 73 SER A CA 1
ATOM 553 C C . SER A 1 73 ? -0.552 -0.099 3.789 1.00 89.69 73 SER A C 1
ATOM 555 O O . SER A 1 73 ? -1.368 -0.043 4.710 1.00 89.69 73 SER A O 1
ATOM 557 N N . THR A 1 74 ? 0.044 -1.241 3.456 1.00 92.12 74 THR A N 1
ATOM 558 C CA . THR A 1 74 ? -0.177 -2.503 4.167 1.00 92.12 74 THR A CA 1
ATOM 559 C C . THR A 1 74 ? 0.300 -2.397 5.612 1.00 92.12 74 THR A C 1
ATOM 561 O O . THR A 1 74 ? -0.446 -2.721 6.537 1.00 92.12 74 THR A O 1
ATOM 564 N N . ALA A 1 75 ? 1.503 -1.861 5.835 1.00 89.31 75 ALA A N 1
ATOM 565 C CA . ALA A 1 75 ? 2.041 -1.662 7.176 1.00 89.31 75 ALA A CA 1
ATOM 566 C C . ALA A 1 75 ? 1.176 -0.709 8.017 1.00 89.31 75 ALA A C 1
ATOM 568 O O . ALA A 1 75 ? 0.868 -1.021 9.167 1.00 89.31 75 ALA A O 1
ATOM 569 N N . THR A 1 76 ? 0.729 0.424 7.466 1.00 91.19 76 THR A N 1
ATOM 570 C CA . THR A 1 76 ? -0.152 1.353 8.197 1.00 91.19 76 THR A CA 1
ATOM 571 C C . THR A 1 76 ? -1.510 0.727 8.503 1.00 91.19 76 THR A C 1
ATOM 573 O O . THR A 1 76 ? -2.027 0.910 9.608 1.00 91.19 76 THR A O 1
ATOM 576 N N . SER A 1 77 ? -2.067 -0.059 7.577 1.00 91.12 77 SER A N 1
ATOM 577 C CA . SER A 1 77 ? -3.310 -0.803 7.798 1.00 91.12 77 SER A CA 1
ATOM 578 C C . SER A 1 77 ? -3.165 -1.826 8.928 1.00 91.12 77 SER A C 1
ATOM 580 O O . SER A 1 77 ? -3.999 -1.855 9.836 1.00 91.12 77 SER A O 1
ATOM 582 N N . LEU A 1 78 ? -2.072 -2.596 8.941 1.00 90.50 78 LEU A N 1
ATOM 583 C CA . LEU A 1 78 ? -1.776 -3.563 10.002 1.00 90.50 78 LEU A CA 1
ATOM 584 C C . LEU A 1 78 ? -1.568 -2.881 11.356 1.00 90.50 78 LEU A C 1
ATOM 586 O O . LEU A 1 78 ? -2.149 -3.312 12.347 1.00 90.50 78 LEU A O 1
ATOM 590 N N . ILE A 1 79 ? -0.806 -1.785 11.407 1.00 89.50 79 ILE A N 1
ATOM 591 C CA . ILE A 1 79 ? -0.617 -0.995 12.635 1.00 89.50 79 ILE A CA 1
ATOM 592 C C . ILE A 1 79 ? -1.970 -0.519 13.170 1.00 89.50 79 ILE A C 1
ATOM 594 O O . ILE A 1 79 ? -2.262 -0.665 14.359 1.00 89.50 79 ILE A O 1
ATOM 598 N N . ARG A 1 80 ? -2.833 0.010 12.296 1.00 84.56 80 ARG A N 1
ATOM 599 C CA . ARG A 1 80 ? -4.184 0.436 12.671 1.00 84.56 80 ARG A CA 1
ATOM 600 C C . ARG A 1 80 ? -5.008 -0.736 13.205 1.00 84.56 80 ARG A C 1
ATOM 602 O O . ARG A 1 80 ? -5.668 -0.578 14.228 1.00 84.56 80 ARG A O 1
ATOM 609 N N . GLN A 1 81 ? -4.966 -1.890 12.545 1.00 87.56 81 GLN A N 1
ATOM 610 C CA . GLN A 1 81 ? -5.689 -3.088 12.969 1.00 87.56 81 GLN A CA 1
ATOM 611 C C . GLN A 1 81 ? -5.207 -3.589 14.335 1.00 87.56 81 GLN A C 1
ATOM 613 O O . GLN A 1 81 ? -6.027 -3.857 15.209 1.00 87.56 81 GLN A O 1
ATOM 618 N N . VAL A 1 82 ? -3.893 -3.666 14.551 1.00 87.75 82 VAL A N 1
ATOM 619 C CA . VAL A 1 82 ? -3.305 -4.077 15.834 1.00 87.75 82 VAL A CA 1
ATOM 620 C C . VAL A 1 82 ? -3.710 -3.114 16.947 1.00 87.75 82 VAL A C 1
ATOM 622 O O . VAL A 1 82 ? -4.162 -3.565 17.997 1.00 87.75 82 VAL A O 1
ATOM 625 N N . ASN A 1 83 ? -3.642 -1.803 16.706 1.00 81.88 83 ASN A N 1
ATOM 626 C CA . ASN A 1 83 ? -4.079 -0.800 17.678 1.00 81.88 83 ASN A CA 1
ATOM 627 C C . ASN A 1 83 ? -5.570 -0.939 18.012 1.00 81.88 83 ASN A C 1
ATOM 629 O O . ASN A 1 83 ? -5.947 -0.892 19.179 1.00 81.88 83 ASN A O 1
ATOM 633 N N . GLN A 1 84 ? -6.428 -1.143 17.011 1.00 82.94 84 GLN A N 1
ATOM 634 C CA . GLN A 1 84 ? -7.864 -1.337 17.231 1.00 82.94 84 GLN A CA 1
ATOM 635 C C . GLN A 1 84 ? -8.161 -2.614 18.019 1.00 82.94 84 GLN A C 1
ATOM 637 O O . GLN A 1 84 ? -8.985 -2.582 18.931 1.00 82.94 84 GLN A O 1
ATOM 642 N N . ASN A 1 85 ? -7.465 -3.709 17.713 1.00 83.94 85 ASN A N 1
ATOM 643 C CA . ASN A 1 85 ? -7.597 -4.969 18.438 1.00 83.94 85 ASN A CA 1
ATOM 644 C C . ASN A 1 85 ? -7.123 -4.837 19.893 1.00 83.94 85 ASN A C 1
ATOM 646 O O . ASN A 1 85 ? -7.782 -5.355 20.791 1.00 83.94 85 ASN A O 1
ATOM 650 N N . GLY A 1 86 ? -6.017 -4.123 20.132 1.00 86.00 86 GLY A N 1
ATOM 651 C CA . GLY A 1 86 ? -5.527 -3.815 21.478 1.00 86.00 86 GLY A CA 1
ATOM 652 C C . GLY A 1 86 ? -6.540 -2.998 22.277 1.00 86.00 86 GLY A C 1
ATOM 653 O O . GLY A 1 86 ? -6.962 -3.420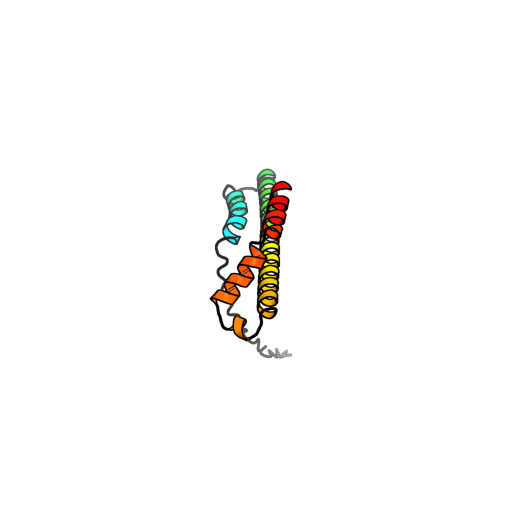 23.345 1.00 86.00 86 GLY A O 1
ATOM 654 N N . VAL A 1 87 ? -7.038 -1.900 21.705 1.00 84.56 87 VAL A N 1
ATOM 655 C CA . VAL A 1 87 ? -8.056 -1.053 22.349 1.00 84.56 87 VAL A CA 1
ATOM 656 C C . VAL A 1 87 ? -9.347 -1.825 22.629 1.00 84.56 87 VAL A C 1
ATOM 658 O O . VAL A 1 87 ? -9.946 -1.660 23.690 1.00 84.56 87 VAL A O 1
ATOM 661 N N . ALA A 1 88 ? -9.794 -2.676 21.701 1.00 81.38 88 ALA A N 1
ATOM 662 C CA . ALA A 1 88 ? -10.959 -3.524 21.925 1.00 81.38 88 ALA A CA 1
ATOM 663 C C . ALA A 1 88 ? -10.719 -4.491 23.092 1.00 81.38 88 ALA A C 1
ATOM 665 O O . ALA A 1 88 ? -11.580 -4.620 23.958 1.00 81.38 88 ALA A O 1
ATOM 666 N N . ARG A 1 89 ? -9.542 -5.121 23.153 1.00 83.50 89 ARG A N 1
ATOM 667 C CA . ARG A 1 89 ? -9.164 -6.012 24.253 1.00 83.50 89 ARG A CA 1
ATOM 668 C C . ARG A 1 89 ? -9.132 -5.283 25.598 1.00 83.50 89 ARG A C 1
ATOM 670 O O . ARG A 1 89 ? -9.756 -5.768 26.537 1.00 83.50 89 ARG A O 1
ATOM 677 N N . ASP A 1 90 ? -8.503 -4.114 25.670 1.00 86.44 90 ASP A N 1
ATOM 678 C CA . ASP A 1 90 ? -8.451 -3.302 26.892 1.00 86.44 90 ASP A CA 1
ATOM 679 C C . ASP A 1 90 ? -9.866 -2.951 27.378 1.00 86.44 90 ASP A C 1
ATOM 681 O O . ASP A 1 90 ? -10.182 -3.063 28.562 1.00 86.44 90 ASP A O 1
ATOM 685 N N . LYS A 1 91 ? -10.775 -2.610 26.451 1.00 84.69 91 LYS A N 1
ATOM 686 C CA . LYS A 1 91 ? -12.178 -2.319 26.784 1.00 84.69 91 LYS A CA 1
ATOM 687 C C . LYS A 1 91 ? -12.953 -3.534 27.275 1.00 84.69 91 LYS A C 1
ATOM 689 O O . LYS A 1 91 ? -13.839 -3.384 28.112 1.00 84.69 91 LYS A O 1
ATOM 694 N N . VAL A 1 92 ? -12.628 -4.732 26.797 1.00 82.69 92 VAL A N 1
ATOM 695 C CA . VAL A 1 92 ? -13.181 -5.962 27.374 1.00 82.69 92 VAL A CA 1
ATOM 696 C C . VAL A 1 92 ? -12.629 -6.183 28.779 1.00 82.69 92 VAL A C 1
ATOM 698 O O . VAL A 1 92 ? -13.387 -6.580 29.657 1.00 82.69 92 VAL A O 1
ATOM 701 N N . GLU A 1 93 ? -11.352 -5.891 29.034 1.00 87.19 93 GLU A N 1
ATOM 702 C CA . GLU A 1 93 ? -10.744 -6.025 30.363 1.00 87.19 93 GLU A CA 1
ATOM 703 C C . GLU A 1 93 ? -11.336 -5.051 31.405 1.00 87.19 93 GLU A C 1
ATOM 705 O O . GLU A 1 93 ? -11.410 -5.418 32.580 1.00 87.19 93 GLU A O 1
ATOM 710 N N . GLU A 1 94 ? -11.864 -3.895 30.989 1.00 85.81 94 GLU A N 1
ATOM 711 C CA . GLU A 1 94 ? -12.584 -2.934 31.849 1.00 85.81 94 GLU A CA 1
ATOM 712 C C . GLU A 1 94 ? -13.977 -3.412 32.313 1.00 85.81 94 GLU A C 1
ATOM 714 O O . GLU A 1 94 ? -14.531 -2.859 33.268 1.00 85.81 94 GLU A O 1
ATOM 719 N N . LEU A 1 95 ? -14.558 -4.437 31.680 1.00 85.44 95 LEU A N 1
ATOM 720 C CA . LEU A 1 95 ? -15.856 -4.978 32.092 1.00 85.44 95 LEU A CA 1
ATOM 721 C C . LEU A 1 95 ? -15.752 -5.796 33.396 1.00 85.44 95 LEU A C 1
ATOM 723 O O . LEU A 1 95 ? -14.772 -6.527 33.603 1.00 85.44 95 LEU A O 1
ATOM 727 N N . PRO A 1 96 ? -16.774 -5.740 34.273 1.00 81.81 96 PRO A N 1
ATOM 728 C CA . PRO A 1 96 ? -16.840 -6.603 35.449 1.00 81.81 96 PRO A CA 1
ATOM 729 C C . PRO A 1 96 ? -16.957 -8.078 35.032 1.00 81.81 96 PRO A C 1
ATOM 731 O O . PRO A 1 96 ? -17.527 -8.383 33.983 1.00 81.81 96 PRO A O 1
ATOM 734 N N . GLY A 1 97 ? -16.419 -8.986 35.857 1.00 77.44 97 GLY A N 1
ATOM 735 C CA . GLY A 1 97 ? -16.330 -10.427 35.561 1.00 77.44 97 GLY A CA 1
ATOM 736 C C . GLY A 1 97 ? -17.646 -11.033 35.071 1.00 77.44 97 GLY A C 1
ATOM 737 O O . GLY A 1 97 ? -17.673 -11.663 34.020 1.00 77.44 97 GLY A O 1
ATOM 738 N N . ASP A 1 98 ? -18.749 -10.712 35.746 1.00 80.62 98 ASP A N 1
ATOM 739 C CA . ASP A 1 98 ? -20.088 -11.225 35.430 1.00 80.62 98 ASP A CA 1
ATOM 740 C C . ASP A 1 98 ? -20.605 -10.777 34.047 1.00 80.62 98 ASP A C 1
ATOM 742 O O . ASP A 1 98 ? -21.426 -11.451 33.429 1.00 80.62 98 ASP A O 1
ATOM 746 N N . GLN A 1 99 ? -20.130 -9.635 33.532 1.00 78.44 99 GLN A N 1
ATOM 747 C CA . GLN A 1 99 ? -20.501 -9.124 32.205 1.00 78.44 99 GLN A CA 1
ATOM 748 C C . GLN A 1 99 ? -19.561 -9.616 31.100 1.00 78.44 99 GLN A C 1
ATOM 750 O O . GLN A 1 99 ? -19.960 -9.634 29.938 1.00 78.44 99 GLN A O 1
ATOM 755 N N . LYS A 1 100 ? -18.338 -10.043 31.440 1.00 83.31 100 LYS A N 1
ATOM 756 C CA . LYS A 1 100 ? -17.368 -10.594 30.478 1.00 83.31 100 LYS A CA 1
ATOM 757 C C . LYS A 1 100 ? -17.796 -11.944 29.909 1.00 83.31 100 LYS A C 1
ATOM 759 O O . LYS A 1 100 ? -17.416 -12.267 28.788 1.00 83.31 100 LYS A O 1
ATOM 764 N N . GLU A 1 101 ? -18.590 -12.710 30.653 1.00 82.19 101 GLU A N 1
ATOM 765 C CA . GLU A 1 101 ? -19.112 -14.002 30.190 1.00 82.19 101 GLU A CA 1
ATOM 766 C C . GLU A 1 101 ? -20.302 -13.859 29.226 1.00 82.19 101 GLU A C 1
ATOM 768 O O . GLU A 1 101 ? -20.649 -14.804 28.519 1.00 82.19 101 GLU A O 1
ATOM 773 N N . SER A 1 102 ? -20.908 -12.668 29.142 1.00 89.69 102 SER A N 1
ATOM 774 C CA . SER A 1 102 ? -22.013 -12.386 28.226 1.00 89.69 102 SER A CA 1
ATOM 775 C C . SER A 1 102 ? -21.519 -11.711 26.946 1.00 89.69 102 SER A C 1
ATOM 777 O O . SER A 1 102 ? -21.121 -10.545 26.946 1.00 89.69 102 SER A O 1
ATOM 779 N N . PHE A 1 103 ? -21.606 -12.430 25.822 1.00 85.62 103 PHE A N 1
ATOM 780 C CA . PHE A 1 103 ? -21.252 -11.904 24.499 1.00 85.62 103 PHE A CA 1
ATOM 781 C C . PHE A 1 103 ? -22.035 -10.628 24.153 1.00 85.62 103 PHE A C 1
ATOM 783 O O . PHE A 1 103 ? -21.449 -9.654 23.682 1.00 85.62 103 PHE A O 1
ATOM 790 N N . ASP A 1 104 ? -23.335 -10.594 24.455 1.00 89.69 104 ASP A N 1
ATOM 791 C CA . ASP A 1 104 ? -24.179 -9.424 24.195 1.00 89.69 104 ASP A CA 1
ATOM 792 C C . ASP A 1 104 ? -23.746 -8.208 25.023 1.00 89.69 104 ASP A C 1
ATOM 794 O O . ASP A 1 104 ? -23.725 -7.087 24.508 1.00 89.69 104 ASP A O 1
ATOM 798 N N . ALA A 1 105 ? -23.341 -8.411 26.282 1.00 88.31 105 ALA A N 1
ATOM 799 C CA . ALA A 1 105 ? -22.840 -7.332 27.134 1.00 88.31 105 ALA A CA 1
ATOM 800 C C . ALA A 1 105 ? -21.494 -6.787 26.626 1.00 88.31 105 ALA A C 1
ATOM 802 O O . ALA A 1 105 ? -21.307 -5.568 26.554 1.00 88.31 105 ALA A O 1
ATOM 803 N N . VAL A 1 106 ? -20.592 -7.673 26.195 1.00 87.19 106 VAL A N 1
ATOM 804 C CA . VAL A 1 106 ? -19.301 -7.308 25.594 1.00 87.19 106 VAL A CA 1
ATOM 805 C C . VAL A 1 106 ? -19.494 -6.522 24.293 1.00 87.19 106 VAL A C 1
ATOM 807 O O . VAL A 1 106 ? -18.912 -5.446 24.125 1.00 87.19 106 VAL A O 1
ATOM 810 N N . VAL A 1 107 ? -20.356 -6.998 23.389 1.00 88.06 107 VAL A N 1
ATOM 811 C CA . VAL A 1 107 ? -20.654 -6.317 22.117 1.00 88.06 107 VAL A CA 1
ATOM 812 C C . VAL A 1 107 ? -21.328 -4.966 22.355 1.00 88.06 107 VAL A C 1
ATOM 814 O O . VAL A 1 107 ? -20.957 -3.982 21.711 1.00 88.06 107 VAL A O 1
ATOM 817 N N . ALA A 1 108 ? -22.279 -4.878 23.289 1.00 88.62 108 ALA A N 1
ATOM 818 C CA . ALA A 1 108 ? -22.933 -3.618 23.640 1.00 88.62 108 ALA A CA 1
ATOM 819 C C . ALA A 1 108 ? -21.933 -2.586 24.187 1.00 88.62 108 ALA A C 1
ATOM 821 O O . ALA A 1 108 ? -21.987 -1.409 23.812 1.00 88.62 108 ALA A O 1
ATOM 822 N N . HIS A 1 109 ? -20.990 -3.020 25.027 1.00 85.62 109 HIS A N 1
ATOM 823 C CA . HIS A 1 109 ? -19.949 -2.158 25.582 1.00 85.62 109 HIS A CA 1
ATOM 824 C C . HIS A 1 109 ? -18.972 -1.660 24.507 1.00 85.62 109 HIS A C 1
ATOM 826 O O . HIS A 1 109 ? -18.726 -0.455 24.400 1.00 85.62 109 HIS A O 1
ATOM 832 N N . LEU A 1 110 ? -18.479 -2.562 23.652 1.00 87.44 110 LEU A N 1
ATOM 833 C CA . LEU A 1 110 ? -17.582 -2.220 22.545 1.00 87.44 110 LEU A CA 1
ATOM 834 C C . LEU A 1 110 ? -18.252 -1.267 21.551 1.00 87.44 110 LEU A C 1
ATOM 836 O O . LEU A 1 110 ? -17.667 -0.242 21.198 1.00 87.44 110 LEU A O 1
ATOM 840 N N . ARG A 1 111 ? -19.502 -1.534 21.147 1.00 84.44 111 ARG A N 1
ATOM 841 C CA . ARG A 1 111 ? -20.259 -0.631 20.263 1.00 84.44 111 ARG A CA 1
ATOM 842 C C . ARG A 1 111 ? -20.421 0.750 20.869 1.00 84.44 111 ARG A C 1
ATOM 844 O O . ARG A 1 111 ? -20.212 1.742 20.182 1.00 84.44 111 ARG A O 1
ATOM 851 N N . ARG A 1 112 ? -20.731 0.845 22.163 1.00 84.31 112 ARG A N 1
ATOM 852 C CA . ARG A 1 112 ? -20.849 2.144 22.839 1.00 84.31 112 ARG A CA 1
ATOM 853 C C . ARG A 1 112 ? -19.549 2.952 22.767 1.00 84.31 112 ARG A C 1
ATOM 855 O O . ARG A 1 112 ? -19.613 4.172 22.622 1.00 84.31 112 ARG A O 1
ATOM 862 N N . PHE A 1 113 ? -18.397 2.289 22.855 1.00 82.12 113 PHE A N 1
ATOM 863 C CA . PHE A 1 113 ? -17.092 2.939 22.769 1.00 82.12 113 PHE A CA 1
ATOM 864 C C . PHE A 1 113 ? -16.720 3.331 21.331 1.00 82.12 113 PHE A C 1
ATOM 866 O O . PHE A 1 113 ? -16.376 4.488 21.091 1.00 82.12 113 PHE A O 1
ATOM 873 N N . PHE A 1 114 ? -16.834 2.409 20.369 1.00 81.31 114 PHE A N 1
ATOM 874 C CA . PHE A 1 114 ? -16.428 2.635 18.975 1.00 81.31 114 PHE A CA 1
ATOM 875 C C . PHE A 1 114 ? -17.445 3.441 18.149 1.00 81.31 114 PHE A C 1
ATOM 877 O O 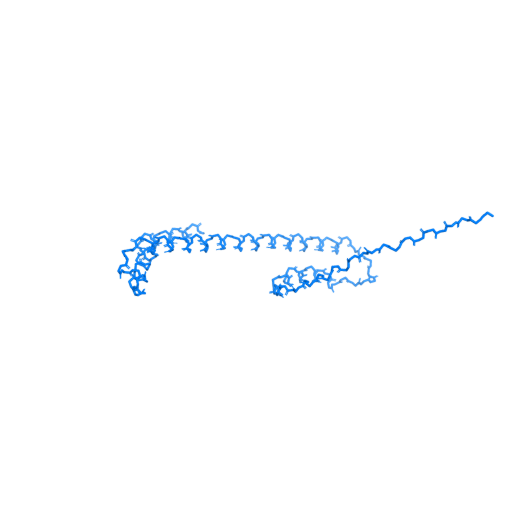. PHE A 1 114 ? -17.061 4.132 17.210 1.00 81.31 114 PHE A O 1
ATOM 884 N N . GLU A 1 115 ? -18.728 3.427 18.513 1.00 81.56 115 GLU A N 1
ATOM 885 C CA . GLU A 1 115 ? -19.796 4.179 17.835 1.00 81.56 115 GLU A CA 1
ATOM 886 C C . GLU A 1 115 ? -20.246 5.421 18.623 1.00 81.56 115 GLU A C 1
ATOM 888 O O . GLU A 1 115 ? -21.281 6.031 18.328 1.00 81.56 115 GLU A O 1
ATOM 893 N N . GLY A 1 116 ? -19.478 5.820 19.640 1.00 79.88 116 GLY A N 1
ATOM 894 C CA . GLY A 1 116 ? -19.770 6.997 20.447 1.00 79.88 116 GLY A CA 1
ATOM 895 C C . GLY A 1 116 ? -19.828 8.295 19.615 1.00 79.88 116 GLY A C 1
ATOM 896 O O . GLY A 1 116 ? -19.181 8.409 18.570 1.00 79.88 116 GLY A O 1
ATOM 897 N N . PRO A 1 117 ? -20.564 9.328 20.069 1.00 73.12 117 PRO A N 1
ATOM 898 C CA . PRO A 1 117 ? -20.657 1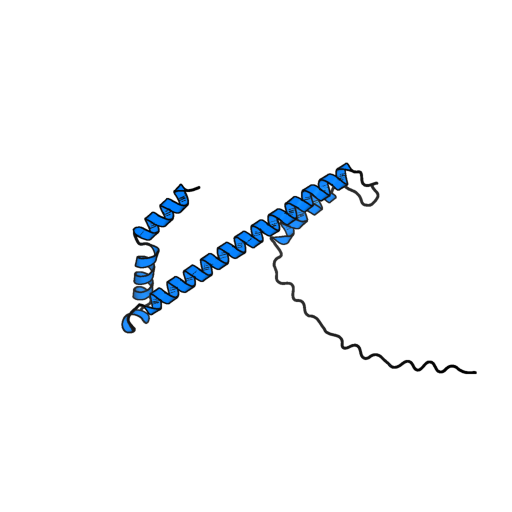0.610 19.363 1.00 73.12 117 PRO A CA 1
ATOM 899 C C . PRO A 1 117 ? -19.287 11.260 19.109 1.00 73.12 117 PRO A C 1
ATOM 901 O O . PRO A 1 117 ? -19.087 11.880 18.068 1.00 73.12 117 PRO A O 1
ATOM 904 N N . GLN A 1 118 ? -18.327 11.058 20.016 1.00 73.19 118 GLN A N 1
ATOM 905 C CA . GLN A 1 118 ? -16.950 11.531 19.858 1.00 73.19 118 GLN A CA 1
ATOM 906 C C . GLN A 1 118 ? -16.200 10.809 18.729 1.00 73.19 118 GLN A C 1
ATOM 908 O O . GLN A 1 118 ? -15.539 11.467 17.932 1.00 73.19 118 GLN A O 1
ATOM 913 N N . GLN A 1 119 ? -16.359 9.487 18.596 1.00 76.25 119 GLN A N 1
ATOM 914 C CA . GLN A 1 119 ? -15.777 8.715 17.489 1.00 76.25 119 GLN A CA 1
ATOM 915 C C . GLN A 1 119 ? -16.350 9.162 16.143 1.00 76.25 119 GLN A C 1
ATOM 917 O O . GLN A 1 119 ? -15.612 9.353 15.180 1.00 76.25 119 GLN A O 1
ATOM 922 N N . ARG A 1 120 ? -17.661 9.431 16.083 1.00 74.50 120 ARG A N 1
ATOM 923 C CA . ARG A 1 120 ? -18.288 10.006 14.882 1.00 74.50 120 ARG A CA 1
ATOM 924 C C . ARG A 1 120 ? -17.725 11.381 14.541 1.00 74.50 120 ARG A C 1
ATOM 926 O O . ARG A 1 120 ? -17.559 11.689 13.366 1.00 74.50 120 ARG A O 1
ATOM 933 N N . TYR A 1 121 ? -17.443 12.205 15.545 1.00 73.31 121 TYR A N 1
ATOM 934 C CA . TYR A 1 121 ? -16.855 13.522 15.331 1.00 73.31 121 TYR A CA 1
ATOM 935 C C . TYR A 1 121 ? -15.416 13.417 14.808 1.00 73.31 121 TYR A C 1
ATOM 937 O O . TYR A 1 121 ? -15.077 14.070 13.827 1.00 73.31 121 TYR A O 1
ATOM 945 N N . MET A 1 122 ? -14.611 12.525 15.390 1.00 77.81 122 MET A N 1
ATOM 946 C CA . MET A 1 122 ? -13.248 12.222 14.936 1.00 77.81 122 MET A CA 1
ATOM 947 C C . MET A 1 122 ? -13.232 11.692 13.497 1.00 77.81 122 MET A C 1
ATOM 949 O O . MET A 1 122 ? -12.469 12.182 12.668 1.00 77.81 122 MET A O 1
ATOM 953 N N . ALA A 1 123 ? -14.129 10.758 13.165 1.00 73.94 123 ALA A N 1
ATOM 954 C CA . ALA A 1 123 ? -14.273 10.237 11.808 1.00 73.94 123 ALA A CA 1
ATOM 955 C C . ALA A 1 123 ? -14.655 11.341 10.807 1.00 73.94 123 ALA A C 1
ATOM 957 O O .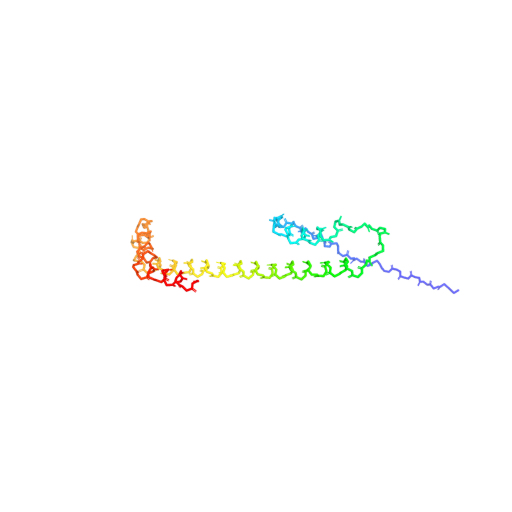 ALA A 1 123 ? -14.096 11.410 9.717 1.00 73.94 123 ALA A O 1
ATOM 958 N N . ARG A 1 124 ? -15.566 12.248 11.186 1.00 78.69 124 ARG A N 1
ATOM 959 C CA . ARG A 1 124 ? -15.940 13.402 10.352 1.00 78.69 124 ARG A CA 1
ATOM 960 C C . ARG A 1 124 ? -14.781 14.374 10.151 1.00 78.69 124 ARG A C 1
ATOM 962 O O . ARG A 1 124 ? -14.616 14.873 9.045 1.00 78.69 124 ARG A O 1
ATOM 969 N N . GLN A 1 125 ? -13.981 14.630 11.185 1.00 80.38 125 GLN A N 1
ATOM 970 C CA . GLN A 1 125 ? -12.801 15.484 11.055 1.00 80.38 125 GLN A CA 1
ATOM 971 C C . GLN A 1 125 ? -11.755 14.869 10.122 1.00 80.38 125 GLN A C 1
ATOM 973 O O . GLN A 1 125 ? -11.281 15.570 9.237 1.00 80.38 125 GLN A O 1
ATOM 978 N N . ALA A 1 126 ? -11.474 13.568 10.244 1.00 75.62 126 ALA A N 1
ATOM 979 C CA . ALA A 1 126 ?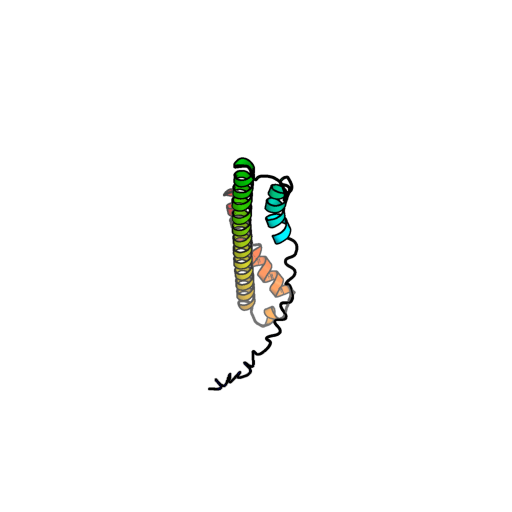 -10.540 12.870 9.357 1.00 75.62 126 ALA A CA 1
ATOM 980 C C . ALA A 1 126 ? -10.969 12.913 7.878 1.00 75.62 126 ALA A C 1
ATOM 982 O O . ALA A 1 126 ? -10.127 13.021 6.992 1.00 75.62 126 ALA A O 1
ATOM 983 N N . LEU A 1 127 ? -12.279 12.864 7.609 1.00 75.81 127 LEU A N 1
ATOM 984 C CA . LEU A 1 127 ? -12.829 12.989 6.253 1.00 75.81 127 LEU A CA 1
ATOM 985 C C . LEU A 1 127 ? -12.819 14.432 5.730 1.00 75.81 127 LEU A C 1
ATOM 987 O O . LEU A 1 127 ? -12.745 14.643 4.527 1.00 75.81 127 LEU A O 1
ATOM 991 N N . SER A 1 128 ? -12.901 15.424 6.618 1.00 80.00 128 SER A N 1
ATOM 992 C CA . SER A 1 128 ? -12.881 16.845 6.252 1.00 80.00 128 SER A CA 1
ATOM 993 C C . SER A 1 128 ? -11.481 17.370 5.926 1.00 80.00 128 SER A C 1
ATOM 995 O O . SER A 1 128 ? -11.373 18.458 5.370 1.00 80.00 128 SER A O 1
ATOM 997 N N . THR A 1 129 ? -10.426 16.656 6.322 1.00 69.56 129 THR A N 1
ATOM 998 C CA . THR A 1 129 ? -9.024 17.037 6.079 1.00 69.56 129 THR A CA 1
ATOM 999 C C . THR A 1 129 ? -8.437 16.437 4.797 1.00 69.56 129 THR A C 1
ATOM 1001 O O . THR A 1 129 ? -7.227 16.523 4.600 1.00 69.56 129 THR A O 1
ATOM 1004 N N . SER A 1 130 ? -9.271 15.803 3.964 1.00 49.78 130 SER A N 1
ATOM 1005 C CA . SER A 1 130 ? -8.902 15.261 2.650 1.00 49.78 130 SER A CA 1
ATOM 1006 C C . SER A 1 130 ? -9.111 16.264 1.525 1.00 49.78 130 SER A C 1
ATOM 1008 O O . SER A 1 130 ? -10.024 17.109 1.636 1.00 49.78 130 SER A O 1
#